Protein AF-A0A3N5MF87-F1 (afdb_monomer)

Radius of gyration: 18.52 Å; Cα contacts (8 Å, |Δi|>4): 148; chains: 1; bounding box: 43×23×50 Å

pLDDT: mean 93.23, std 4.46, range [57.78, 98.06]

Mean predicted aligned error: 4.24 Å

Solvent-accessible surface area (backbone atoms only — not comparable to full-atom values): 8114 Å² total; per-residue (Å²): 109,69,53,46,78,67,62,36,32,31,36,47,52,34,88,91,37,70,66,33,58,49,50,54,51,53,29,56,76,69,73,43,60,76,85,55,54,39,60,85,52,74,60,27,88,45,46,53,49,39,34,50,36,35,71,70,65,70,20,74,43,61,80,63,54,54,48,36,24,54,79,61,76,42,89,74,80,92,85,78,87,85,88,87,79,88,88,69,64,74,91,51,51,80,38,68,71,47,45,51,49,51,52,53,45,56,36,74,66,42,38,52,55,37,54,69,36,67,82,49,75,39,90,66,62,64,69,85,79,83,88,75,131

Secondary structure (DSSP, 8-state):
-HHHHTT-BEEPBPTT-HHHHHHHHHHHHTT--GGGSB--SPPBSSHHHHHHHHHTTS-SEE---HHHHHTTT-------PPP------GGGTTSHHHHHHHHHHTSTHHHHHHHTSTT---TTTT-------

Nearest PDB structures (foldseek):
  6g4r-assembly1_B  TM=7.875E-01  e=5.555E-01  Corynebacterium glutamicum
  3gzg-assembly3_C  TM=7.253E-01  e=1.910E+00  Xanthomonas citri
  5lv1-assembly3_B  TM=7.109E-01  e=2.175E+00  Prochlorococcus marinus str. MIT 9301
  6x6b-assembly1_A  TM=5.031E-01  e=1.789E+00  Chrysiogenes arsenatis
  6esk-assembly1_A  TM=5.418E-01  e=3.657E+00  Pseudorhizobiu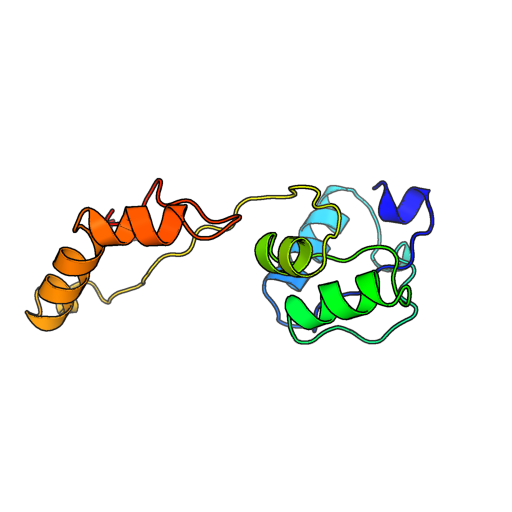m banfieldiae

Sequence (133 aa):
AAVVARRARFVSRNSGSGTRVRVDALLAQAGIPASGLTTPVADALTHDEVADLVAAGLADAGVGLEIAARRRDLDFIPLYQERYDLVIPRERLEEQRLQALVACIRTPEFPAAVEGLEGYSAAATGHVEQLTA

Foldseek 3Di:
DVCLVVLFAEAAADPPDPQNVVVCVVCVVVVHDPVSHHHQDHHDHALLRRLVCCLVVVGVDYDHAPLSVVVSVHDDDDDDDDDDDDDDDPVCCPPPVNVVVLVVQPDPVNQVVQVVRPRGHCPCTSPDDDDDD

Structure (mmCIF, N/CA/C/O backbone):
data_AF-A0A3N5MF87-F1
#
_entry.id   AF-A0A3N5MF87-F1
#
loop_
_atom_site.group_PDB
_atom_site.id
_atom_site.type_symbol
_atom_site.label_atom_id
_atom_site.label_alt_id
_atom_site.label_comp_id
_atom_site.label_asym_id
_atom_site.label_entity_id
_atom_site.label_seq_id
_atom_site.pdbx_PDB_ins_code
_atom_site.Cartn_x
_atom_site.Cartn_y
_atom_site.Cartn_z
_atom_site.occupancy
_atom_site.B_iso_or_equiv
_atom_site.auth_seq_id
_atom_site.auth_comp_id
_atom_site.auth_asym_id
_atom_site.auth_atom_id
_atom_site.pdbx_PDB_model_num
ATOM 1 N N . ALA A 1 1 ? 11.265 -9.923 -10.498 1.00 81.50 1 ALA A N 1
ATOM 2 C CA . ALA A 1 1 ? 11.895 -10.631 -11.638 1.00 81.50 1 ALA A CA 1
ATOM 3 C C . ALA A 1 1 ? 11.434 -10.102 -13.002 1.00 81.50 1 ALA A C 1
ATOM 5 O O . ALA A 1 1 ? 12.267 -9.595 -13.741 1.00 81.50 1 ALA A O 1
ATOM 6 N N . ALA A 1 2 ? 10.136 -10.162 -13.336 1.00 88.81 2 ALA A N 1
ATOM 7 C CA . ALA A 1 2 ? 9.623 -9.768 -14.659 1.00 88.81 2 ALA A CA 1
ATOM 8 C C . ALA A 1 2 ? 9.963 -8.323 -15.082 1.00 88.81 2 ALA A C 1
ATOM 10 O O . ALA A 1 2 ? 10.366 -8.113 -16.223 1.00 88.81 2 ALA A O 1
ATOM 11 N N . VAL A 1 3 ? 9.857 -7.355 -14.161 1.00 91.19 3 VAL A N 1
ATOM 12 C CA . VAL A 1 3 ? 10.227 -5.942 -14.392 1.00 91.19 3 VAL A CA 1
ATOM 13 C C . VAL A 1 3 ? 11.673 -5.821 -14.889 1.00 91.19 3 VAL A C 1
ATOM 15 O O . VAL A 1 3 ? 11.924 -5.194 -15.911 1.00 91.19 3 VAL A O 1
ATOM 18 N N . VAL A 1 4 ? 12.611 -6.502 -14.224 1.00 91.19 4 VAL A N 1
ATOM 19 C CA . VAL A 1 4 ? 14.039 -6.502 -14.588 1.00 91.19 4 VAL A CA 1
ATOM 20 C C . VAL A 1 4 ? 14.285 -7.234 -15.903 1.00 91.19 4 VAL A C 1
ATOM 22 O O . VAL A 1 4 ? 14.961 -6.706 -16.781 1.00 91.19 4 VAL A O 1
ATOM 25 N N . ALA A 1 5 ? 13.704 -8.425 -16.074 1.00 91.88 5 ALA A N 1
ATOM 26 C CA . ALA A 1 5 ? 13.880 -9.226 -17.287 1.00 91.88 5 ALA A CA 1
ATOM 27 C C . ALA A 1 5 ? 13.409 -8.489 -18.552 1.00 91.88 5 ALA A C 1
ATOM 29 O O . ALA A 1 5 ? 14.012 -8.632 -19.612 1.00 91.88 5 ALA A O 1
ATOM 30 N N . ARG A 1 6 ? 12.355 -7.673 -18.432 1.00 93.62 6 ARG A N 1
ATOM 31 C CA . ARG A 1 6 ? 11.818 -6.848 -19.522 1.00 93.62 6 ARG A CA 1
ATOM 32 C C . ARG A 1 6 ? 12.449 -5.459 -19.618 1.00 93.62 6 ARG A C 1
ATOM 34 O O . ARG A 1 6 ? 12.089 -4.721 -20.526 1.00 93.62 6 ARG A O 1
ATOM 41 N N . ARG A 1 7 ? 13.360 -5.096 -18.704 1.00 92.50 7 ARG A N 1
ATOM 42 C CA . ARG A 1 7 ? 13.895 -3.728 -18.557 1.00 92.50 7 ARG A CA 1
ATOM 43 C C . ARG A 1 7 ? 12.788 -2.667 -18.504 1.00 92.50 7 ARG A C 1
ATOM 45 O O . ARG A 1 7 ? 12.919 -1.592 -19.081 1.00 92.50 7 ARG A O 1
ATOM 52 N N . ALA A 1 8 ? 11.687 -2.999 -17.834 1.00 94.69 8 ALA A N 1
ATOM 53 C CA . ALA A 1 8 ? 10.564 -2.094 -17.663 1.00 94.69 8 ALA A CA 1
ATOM 54 C C . ALA A 1 8 ? 10.984 -0.895 -16.802 1.00 94.69 8 ALA A C 1
ATOM 56 O O . ALA A 1 8 ? 11.694 -1.050 -15.802 1.00 94.69 8 ALA A O 1
ATOM 57 N N . ARG A 1 9 ? 10.524 0.294 -17.189 1.00 96.88 9 ARG A N 1
ATOM 58 C CA . ARG A 1 9 ? 10.705 1.544 -16.456 1.00 96.88 9 ARG A CA 1
ATOM 59 C C . ARG A 1 9 ? 9.928 1.469 -15.151 1.00 96.88 9 ARG A C 1
ATOM 61 O O . ARG A 1 9 ? 8.703 1.474 -15.145 1.00 96.88 9 ARG A O 1
ATOM 68 N N . PHE A 1 10 ? 10.641 1.378 -14.047 1.00 96.50 10 PHE A N 1
ATOM 69 C CA . PHE A 1 10 ? 10.076 1.235 -12.723 1.00 96.50 10 PHE A CA 1
ATOM 70 C C . PHE A 1 10 ? 10.069 2.580 -11.996 1.00 96.50 10 PHE A C 1
ATOM 72 O O . PHE A 1 10 ? 11.105 3.240 -11.912 1.00 96.50 10 PHE A O 1
ATOM 79 N N . VAL A 1 11 ? 8.924 2.976 -11.447 1.00 96.88 11 VAL A N 1
ATOM 80 C CA . VAL A 1 11 ? 8.850 4.083 -10.490 1.00 96.88 11 VAL A CA 1
ATOM 81 C C . VAL A 1 11 ? 8.959 3.537 -9.069 1.00 96.88 11 VAL A C 1
ATOM 83 O O . VAL A 1 11 ? 8.187 2.676 -8.639 1.00 96.88 11 VAL A O 1
ATOM 86 N N . SER A 1 12 ? 9.940 4.051 -8.335 1.00 94.00 12 SER A N 1
ATOM 87 C CA . SER A 1 12 ? 10.168 3.715 -6.934 1.00 94.00 12 SER A CA 1
ATOM 88 C C . SER A 1 12 ? 9.328 4.585 -6.005 1.00 94.00 12 SER A C 1
ATOM 90 O O . SER A 1 12 ? 8.888 5.677 -6.351 1.00 94.00 12 SER A O 1
ATOM 92 N N . ARG A 1 13 ? 9.129 4.088 -4.786 1.00 94.62 13 ARG A N 1
ATOM 93 C CA . ARG A 1 13 ? 8.581 4.848 -3.662 1.00 94.62 13 ARG A CA 1
ATOM 94 C C . ARG A 1 13 ? 9.709 5.532 -2.900 1.00 94.62 13 ARG A C 1
ATOM 96 O O . ARG A 1 13 ? 10.803 4.968 -2.790 1.00 94.62 13 ARG A O 1
ATOM 103 N N . ASN A 1 14 ? 9.415 6.693 -2.323 1.00 92.38 14 ASN A N 1
ATOM 104 C CA . ASN A 1 14 ? 10.371 7.464 -1.536 1.00 92.38 14 ASN A CA 1
ATOM 105 C C . ASN A 1 14 ? 11.019 6.641 -0.410 1.00 92.38 14 ASN A C 1
ATOM 107 O O . ASN A 1 14 ? 10.385 5.779 0.217 1.00 92.38 14 ASN A O 1
ATOM 111 N N . SER A 1 15 ? 12.291 6.942 -0.140 1.00 89.56 15 SER A N 1
ATOM 112 C CA . SER A 1 15 ? 13.046 6.336 0.959 1.00 89.56 15 SER A CA 1
ATOM 113 C C . SER A 1 15 ? 12.319 6.500 2.299 1.00 89.56 15 SER A C 1
ATOM 115 O O . SER A 1 15 ? 11.695 7.530 2.561 1.00 89.56 15 SER A O 1
ATOM 117 N N . GLY A 1 16 ? 12.374 5.460 3.133 1.00 88.00 16 GLY A N 1
ATOM 118 C CA . GLY A 1 16 ? 11.682 5.396 4.423 1.00 88.00 16 GLY A CA 1
ATOM 119 C C . GLY A 1 16 ? 10.209 4.977 4.355 1.00 88.00 16 GLY A C 1
ATOM 120 O O . GLY A 1 16 ? 9.617 4.710 5.397 1.00 88.00 16 GLY A O 1
ATOM 121 N N . SER A 1 17 ? 9.606 4.866 3.164 1.00 91.56 17 SER A N 1
ATOM 122 C CA . SER A 1 17 ? 8.259 4.297 3.041 1.00 91.56 17 SER A CA 1
ATOM 123 C C . SER A 1 17 ? 8.259 2.781 3.279 1.00 91.56 17 SER A C 1
ATOM 125 O O . SER A 1 17 ? 9.179 2.076 2.854 1.00 91.56 17 SER A O 1
ATOM 127 N N . GLY A 1 18 ? 7.194 2.261 3.901 1.00 90.19 18 GLY A N 1
ATOM 128 C CA . GLY A 1 18 ? 7.019 0.815 4.106 1.00 90.19 18 GLY A CA 1
ATOM 129 C C . GLY A 1 18 ? 7.078 0.030 2.792 1.00 90.19 18 GLY A C 1
ATOM 130 O O . GLY A 1 18 ? 7.746 -0.999 2.704 1.00 90.19 18 GLY A O 1
ATOM 131 N N . THR A 1 19 ? 6.495 0.584 1.724 1.00 91.94 19 THR A N 1
ATOM 132 C CA . THR A 1 19 ? 6.562 0.009 0.377 1.00 91.94 19 THR A CA 1
ATOM 133 C C . THR A 1 19 ? 7.997 -0.116 -0.127 1.00 91.94 19 THR A C 1
ATOM 135 O O . THR A 1 19 ? 8.350 -1.150 -0.687 1.00 91.94 19 THR A O 1
ATOM 138 N N . ARG A 1 20 ? 8.850 0.899 0.084 1.00 92.19 20 ARG A N 1
ATOM 139 C CA . ARG A 1 20 ? 10.254 0.840 -0.340 1.00 92.19 20 ARG A CA 1
ATOM 140 C C . ARG A 1 20 ? 11.014 -0.251 0.411 1.00 92.19 20 ARG A C 1
ATOM 142 O O . ARG A 1 20 ? 11.662 -1.074 -0.228 1.00 92.19 20 ARG A O 1
ATOM 149 N N . VAL A 1 21 ? 10.846 -0.322 1.733 1.00 92.69 21 VAL A N 1
ATOM 150 C CA . VAL A 1 21 ? 11.429 -1.391 2.565 1.00 92.69 21 VAL A CA 1
ATOM 151 C C . VAL A 1 21 ? 11.007 -2.771 2.052 1.00 92.69 21 VAL A C 1
ATOM 153 O O . VAL A 1 21 ? 11.828 -3.683 1.939 1.00 92.69 21 VAL A O 1
ATOM 156 N N . ARG A 1 22 ? 9.731 -2.929 1.689 1.00 91.75 22 ARG A N 1
ATOM 157 C CA . ARG A 1 22 ? 9.197 -4.190 1.172 1.00 91.75 22 ARG A CA 1
ATOM 158 C C . ARG A 1 22 ? 9.740 -4.546 -0.210 1.00 91.75 22 ARG A C 1
ATOM 160 O O . ARG A 1 22 ? 10.088 -5.704 -0.432 1.00 91.75 22 ARG A O 1
A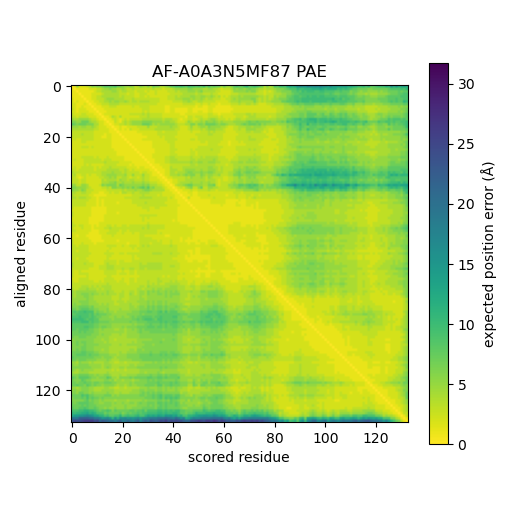TOM 167 N N . VAL A 1 23 ? 9.826 -3.583 -1.126 1.00 92.00 23 VAL A N 1
ATOM 168 C CA . VAL A 1 23 ? 10.404 -3.786 -2.465 1.00 92.00 23 VAL A CA 1
ATOM 169 C C . VAL A 1 23 ? 11.865 -4.206 -2.356 1.00 92.00 23 VAL A C 1
ATOM 171 O O . VAL A 1 23 ? 12.251 -5.195 -2.975 1.00 92.00 23 VAL A O 1
ATOM 174 N N . ASP A 1 24 ? 12.652 -3.524 -1.527 1.00 92.31 24 ASP A N 1
ATOM 175 C CA . ASP A 1 24 ? 14.063 -3.853 -1.322 1.00 92.31 24 ASP A CA 1
ATOM 176 C C . ASP A 1 24 ? 14.223 -5.278 -0.755 1.00 92.31 24 ASP A C 1
ATOM 178 O O . ASP A 1 24 ? 15.059 -6.049 -1.232 1.00 92.31 24 ASP A O 1
ATOM 182 N N . ALA A 1 25 ? 13.361 -5.683 0.187 1.00 92.44 25 ALA A N 1
ATOM 183 C CA . ALA A 1 25 ? 13.338 -7.051 0.706 1.00 92.44 25 ALA A CA 1
ATOM 184 C C . ALA A 1 25 ? 12.978 -8.093 -0.372 1.00 92.44 25 ALA A C 1
ATOM 186 O O . ALA A 1 25 ? 13.614 -9.144 -0.440 1.00 92.44 25 ALA A O 1
ATOM 187 N N . LEU A 1 26 ? 11.995 -7.812 -1.235 1.00 91.62 26 LEU A N 1
ATOM 188 C CA . LEU A 1 26 ? 11.612 -8.700 -2.342 1.00 91.62 26 LEU A CA 1
ATOM 189 C C . LEU A 1 26 ? 12.731 -8.837 -3.384 1.00 91.62 26 LEU A C 1
ATOM 191 O O . LEU A 1 26 ? 12.965 -9.929 -3.903 1.00 91.62 26 LEU A O 1
ATOM 195 N N . LEU A 1 27 ? 13.440 -7.746 -3.685 1.00 92.56 27 LEU A N 1
ATOM 196 C CA . LEU A 1 27 ? 14.605 -7.764 -4.571 1.00 92.56 27 LEU A CA 1
ATOM 197 C C . LEU A 1 27 ? 15.731 -8.615 -3.977 1.00 92.56 27 LEU A C 1
ATOM 199 O O . LEU A 1 27 ? 16.257 -9.489 -4.667 1.00 92.56 27 LEU A O 1
ATOM 203 N N . ALA A 1 28 ? 16.036 -8.420 -2.691 1.00 94.00 28 ALA A N 1
ATOM 204 C CA . ALA A 1 28 ? 17.048 -9.194 -1.980 1.00 94.00 28 ALA A CA 1
ATOM 205 C C . ALA A 1 28 ? 16.712 -10.695 -1.949 1.00 94.00 28 ALA A C 1
ATOM 207 O O . ALA A 1 28 ? 17.566 -11.517 -2.273 1.00 94.00 28 ALA A O 1
ATOM 208 N N . GLN A 1 29 ? 15.460 -11.058 -1.643 1.00 93.00 29 GLN A N 1
ATOM 209 C CA . GLN A 1 29 ? 14.987 -12.451 -1.672 1.00 93.00 29 GLN A CA 1
ATOM 210 C C . GLN A 1 29 ? 15.114 -13.084 -3.062 1.00 93.00 29 GLN A C 1
ATOM 212 O O . GLN A 1 29 ? 15.418 -14.267 -3.179 1.00 93.00 29 GLN A O 1
ATOM 217 N N . ALA A 1 30 ? 14.909 -12.297 -4.120 1.00 91.50 30 ALA A N 1
ATOM 218 C CA . ALA A 1 30 ? 15.056 -12.751 -5.497 1.00 91.50 30 ALA A CA 1
ATOM 219 C C . ALA A 1 30 ? 16.514 -12.744 -6.002 1.00 91.50 30 ALA A C 1
ATOM 221 O O . ALA A 1 30 ? 16.745 -13.095 -7.159 1.00 91.50 30 ALA A O 1
ATOM 222 N N . GLY A 1 31 ? 17.487 -12.313 -5.189 1.00 94.56 31 GLY A N 1
ATOM 223 C CA . GLY A 1 31 ? 18.882 -12.147 -5.612 1.00 94.56 31 GLY A CA 1
ATOM 224 C C . GLY A 1 31 ? 19.074 -11.067 -6.684 1.00 94.56 31 GLY A C 1
ATOM 225 O O . GLY A 1 31 ? 20.030 -11.118 -7.455 1.00 94.56 31 GLY A O 1
ATOM 226 N N . ILE A 1 32 ? 18.150 -10.108 -6.774 1.00 93.62 32 ILE A N 1
ATOM 227 C CA . ILE A 1 32 ? 18.161 -9.040 -7.772 1.00 93.62 32 ILE A CA 1
ATOM 228 C C . ILE A 1 32 ? 18.765 -7.785 -7.130 1.00 93.62 32 ILE A C 1
ATOM 230 O O . ILE A 1 32 ? 18.189 -7.262 -6.176 1.00 93.62 32 ILE A O 1
ATOM 234 N N . PRO A 1 33 ? 19.888 -7.247 -7.639 1.00 91.94 33 PRO A N 1
ATOM 235 C CA 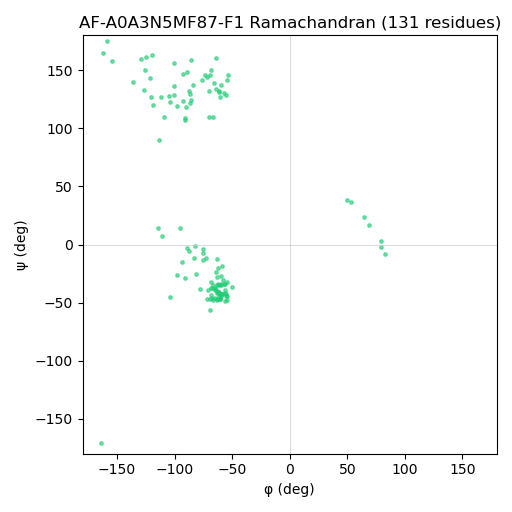. PRO A 1 33 ? 20.405 -5.977 -7.148 1.00 91.94 33 PRO A CA 1
ATOM 236 C C . PRO A 1 33 ? 19.471 -4.831 -7.559 1.00 91.94 33 PRO A C 1
ATOM 238 O O . PRO A 1 33 ? 18.914 -4.843 -8.657 1.00 91.94 33 PRO A O 1
ATOM 241 N N . ALA A 1 34 ? 19.342 -3.800 -6.719 1.00 86.62 34 ALA A N 1
ATOM 242 C CA . ALA A 1 34 ? 18.512 -2.629 -7.025 1.00 86.62 34 ALA A CA 1
ATOM 243 C C . ALA A 1 34 ? 18.939 -1.917 -8.323 1.00 86.62 34 ALA A C 1
ATOM 245 O O . ALA A 1 34 ? 18.093 -1.409 -9.053 1.00 86.62 34 ALA A O 1
ATOM 246 N N . SER A 1 35 ? 20.231 -1.966 -8.669 1.00 87.50 35 SER A N 1
ATOM 247 C CA . SER A 1 35 ? 20.766 -1.478 -9.950 1.00 87.50 35 SER A CA 1
ATOM 248 C C . SER A 1 35 ? 20.239 -2.231 -11.179 1.00 87.50 35 SER A C 1
ATOM 250 O O . SER A 1 35 ? 20.428 -1.776 -12.303 1.00 87.50 35 SER A O 1
ATOM 252 N N . GLY A 1 36 ? 19.578 -3.375 -10.987 1.00 86.25 36 GLY A N 1
ATOM 253 C CA . GLY A 1 36 ? 18.865 -4.092 -12.040 1.00 86.25 36 GLY A CA 1
ATOM 254 C C . GLY A 1 36 ? 17.534 -3.443 -12.434 1.00 86.25 36 GLY A C 1
ATOM 255 O O . GLY A 1 36 ? 16.977 -3.806 -13.469 1.00 86.25 36 GLY A O 1
ATOM 256 N N . LEU A 1 37 ? 17.012 -2.498 -11.643 1.00 90.62 37 LEU A N 1
ATOM 257 C CA . LEU A 1 37 ? 15.822 -1.725 -11.994 1.00 90.62 37 LEU A CA 1
ATOM 258 C C . LEU A 1 37 ? 16.190 -0.532 -12.880 1.00 90.62 37 LEU A C 1
ATOM 260 O O . LEU A 1 37 ? 17.149 0.189 -12.624 1.00 90.62 37 LEU A O 1
ATOM 264 N N . THR A 1 38 ? 15.388 -0.296 -13.916 1.00 91.94 38 THR A N 1
ATOM 265 C CA . THR A 1 38 ? 15.472 0.917 -14.736 1.00 91.94 38 THR A CA 1
ATOM 266 C C . THR A 1 38 ? 14.535 1.965 -14.152 1.00 91.94 38 THR A C 1
ATOM 268 O O . THR A 1 38 ? 13.330 1.824 -14.293 1.00 91.94 3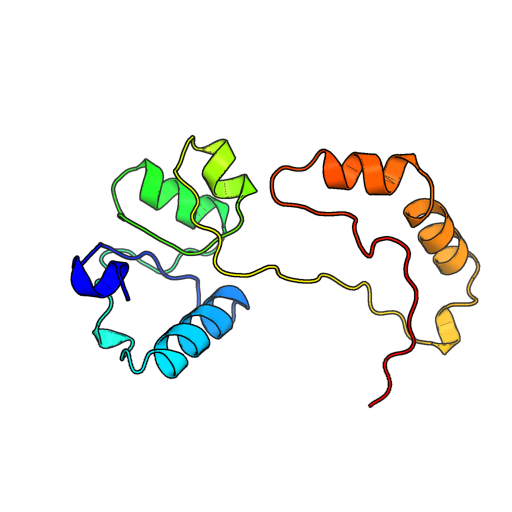8 THR A O 1
ATOM 271 N N . THR A 1 39 ? 15.056 3.006 -13.507 1.00 90.62 39 THR A N 1
ATOM 272 C CA . THR A 1 39 ? 14.249 4.040 -12.832 1.00 90.62 39 THR A CA 1
ATOM 273 C C . THR A 1 39 ? 14.402 5.396 -13.536 1.00 90.62 39 THR A C 1
ATOM 275 O O . THR A 1 39 ? 15.329 6.141 -13.215 1.00 90.62 39 THR A O 1
ATOM 278 N N . PRO A 1 40 ? 13.564 5.724 -14.540 1.00 85.75 40 PRO A N 1
ATOM 279 C CA . PRO A 1 40 ? 13.746 6.932 -15.355 1.00 85.75 40 PRO A CA 1
ATOM 280 C C . PRO A 1 40 ? 13.165 8.204 -14.727 1.00 85.75 40 PRO A C 1
ATOM 282 O O . PRO A 1 40 ? 13.407 9.298 -15.230 1.00 85.75 40 PRO A O 1
ATOM 285 N N . VAL A 1 41 ? 12.369 8.060 -13.668 1.00 92.00 41 VAL A N 1
ATOM 286 C CA . VAL A 1 41 ? 11.677 9.146 -12.969 1.00 92.00 41 VAL A CA 1
ATOM 287 C C . VAL A 1 41 ? 12.123 9.202 -11.511 1.00 92.00 41 VAL A C 1
ATOM 289 O O . VAL A 1 41 ? 12.698 8.242 -10.993 1.00 92.00 41 VAL A O 1
ATOM 292 N N . ALA A 1 42 ? 11.859 10.335 -10.860 1.00 92.44 42 ALA A N 1
ATOM 293 C CA . ALA A 1 42 ? 12.071 10.483 -9.426 1.00 92.44 42 ALA A CA 1
ATOM 294 C C . ALA A 1 42 ? 11.160 9.542 -8.618 1.00 92.44 42 ALA A C 1
ATOM 296 O O . ALA A 1 42 ? 10.133 9.068 -9.109 1.00 92.44 42 ALA A O 1
ATOM 297 N N . ASP A 1 43 ? 11.546 9.295 -7.366 1.00 95.25 43 ASP A N 1
ATOM 298 C CA . ASP A 1 43 ? 10.741 8.516 -6.429 1.00 95.25 43 ASP A CA 1
ATOM 299 C C . ASP A 1 43 ? 9.389 9.203 -6.171 1.00 95.25 43 ASP A C 1
ATOM 301 O O . ASP A 1 43 ? 9.339 10.380 -5.815 1.00 95.25 43 ASP A O 1
ATOM 305 N N . ALA A 1 44 ? 8.305 8.437 -6.274 1.00 96.62 44 ALA A N 1
ATOM 306 C CA . ALA A 1 44 ? 6.955 8.889 -5.966 1.00 96.62 44 ALA A CA 1
ATOM 307 C C . ALA A 1 44 ? 6.710 8.967 -4.447 1.00 96.62 44 ALA A C 1
ATOM 309 O O . ALA A 1 44 ? 7.112 8.082 -3.677 1.00 96.62 44 ALA A O 1
ATOM 310 N N . LEU A 1 45 ? 5.979 9.998 -4.019 1.00 95.62 45 LEU A N 1
ATOM 311 C CA . LEU A 1 45 ? 5.630 10.305 -2.631 1.00 95.62 45 LEU A CA 1
ATOM 312 C C . LEU A 1 45 ? 4.305 9.681 -2.197 1.00 95.62 45 LEU A C 1
ATOM 314 O O . LEU A 1 45 ? 4.180 9.259 -1.046 1.00 95.62 45 LEU A O 1
ATOM 318 N N . THR A 1 46 ? 3.339 9.462 -3.103 1.00 95.94 46 THR A N 1
ATOM 319 C CA . THR A 1 46 ? 2.061 8.754 -2.801 1.00 95.94 46 THR A CA 1
ATOM 320 C C . THR A 1 46 ? 1.776 7.546 -3.715 1.00 95.94 46 THR A C 1
ATOM 322 O O . THR A 1 46 ? 2.420 7.361 -4.748 1.00 95.94 46 THR A O 1
ATOM 325 N N . HIS A 1 47 ? 0.885 6.645 -3.284 1.00 95.50 47 HIS A N 1
ATOM 326 C CA . HIS A 1 47 ? 0.452 5.518 -4.124 1.00 95.50 47 HIS A CA 1
ATOM 327 C C . HIS A 1 47 ? -0.265 6.015 -5.383 1.00 95.50 47 HIS A C 1
ATOM 329 O O . HIS A 1 47 ? -0.109 5.432 -6.452 1.00 95.50 47 HIS A O 1
ATOM 335 N N . ASP A 1 48 ? -1.002 7.119 -5.250 1.00 96.38 48 ASP A N 1
ATOM 336 C CA . ASP A 1 48 ? -1.630 7.816 -6.366 1.00 96.38 48 ASP A CA 1
ATOM 337 C C . ASP A 1 48 ? -0.592 8.322 -7.369 1.00 96.38 48 ASP A C 1
ATOM 339 O O . ASP A 1 48 ? -0.752 8.079 -8.556 1.00 96.38 48 ASP A O 1
ATOM 343 N N . GLU A 1 49 ? 0.513 8.913 -6.906 1.00 97.38 49 GLU A N 1
ATOM 344 C CA . GLU A 1 49 ? 1.570 9.414 -7.791 1.00 97.38 49 GLU A CA 1
ATOM 345 C C . GLU A 1 49 ? 2.265 8.289 -8.574 1.00 97.38 49 GLU A C 1
ATOM 347 O O . GLU A 1 49 ? 2.558 8.449 -9.757 1.00 97.38 49 GLU A O 1
ATOM 352 N N . VAL A 1 50 ? 2.470 7.117 -7.957 1.00 97.62 50 VAL A N 1
ATOM 353 C CA . VAL A 1 50 ? 2.939 5.921 -8.683 1.00 97.62 50 VAL A CA 1
ATOM 354 C C . VAL A 1 50 ? 1.989 5.590 -9.833 1.00 97.62 50 VAL A C 1
ATOM 356 O O . VAL A 1 50 ? 2.432 5.376 -10.961 1.00 97.62 50 VAL A O 1
ATOM 359 N N . ALA A 1 51 ? 0.689 5.554 -9.551 1.00 97.88 51 ALA A N 1
ATOM 360 C CA . ALA A 1 51 ? -0.313 5.209 -10.543 1.00 97.88 51 ALA A CA 1
ATOM 361 C C . ALA A 1 51 ? -0.441 6.300 -11.626 1.00 97.88 51 ALA A C 1
ATOM 363 O O . ALA A 1 51 ? -0.560 5.967 -12.801 1.00 97.88 51 ALA A O 1
ATOM 364 N N . ASP A 1 52 ? -0.339 7.585 -11.271 1.00 97.94 52 ASP A N 1
ATOM 365 C CA . ASP A 1 52 ? -0.326 8.705 -12.223 1.00 97.94 52 ASP A CA 1
ATOM 366 C C . ASP A 1 52 ? 0.844 8.601 -13.206 1.00 97.94 52 ASP A C 1
ATOM 368 O O . ASP A 1 52 ? 0.662 8.760 -14.412 1.00 97.94 52 ASP A O 1
ATOM 372 N N . LEU A 1 53 ? 2.045 8.282 -12.715 1.00 98.06 53 LEU A N 1
ATOM 373 C CA . LEU A 1 53 ? 3.243 8.153 -13.549 1.00 98.06 53 LEU A CA 1
ATOM 374 C C . LEU A 1 53 ? 3.156 6.972 -14.525 1.00 98.06 53 LEU A C 1
ATOM 376 O O . LEU A 1 53 ? 3.644 7.077 -15.654 1.00 98.06 53 LEU A O 1
ATOM 380 N N . VAL A 1 54 ? 2.526 5.866 -14.117 1.00 98.00 54 VAL A N 1
ATOM 381 C CA . VAL A 1 54 ? 2.274 4.717 -15.001 1.00 98.00 54 VAL A CA 1
ATOM 382 C C . VAL A 1 54 ? 1.188 5.047 -16.026 1.00 98.00 54 VAL A C 1
ATOM 384 O O . VAL A 1 54 ? 1.397 4.840 -17.219 1.00 98.00 54 VAL A O 1
ATOM 387 N N . ALA A 1 55 ? 0.069 5.637 -15.598 1.00 97.88 55 ALA A N 1
ATOM 388 C CA . ALA A 1 55 ? -1.020 6.041 -16.489 1.00 97.88 55 ALA A CA 1
ATOM 389 C C . ALA A 1 55 ? -0.577 7.086 -17.529 1.00 97.88 55 ALA A C 1
ATOM 391 O O . ALA A 1 55 ? -1.006 7.046 -18.680 1.00 97.88 55 ALA A O 1
ATOM 392 N N . ALA A 1 56 ? 0.336 7.986 -17.154 1.00 97.12 56 ALA A N 1
ATOM 393 C CA . ALA A 1 56 ? 0.941 8.961 -18.058 1.00 97.12 56 ALA A CA 1
ATOM 394 C C . ALA A 1 56 ? 2.008 8.359 -18.998 1.00 97.12 56 ALA A C 1
ATOM 396 O O . ALA A 1 56 ? 2.575 9.077 -19.823 1.00 97.12 56 ALA A O 1
ATOM 397 N N . GLY A 1 57 ? 2.335 7.069 -18.865 1.00 96.50 57 GLY A N 1
ATOM 398 C CA . GLY A 1 57 ? 3.368 6.399 -19.657 1.00 96.50 57 GLY A CA 1
ATOM 399 C C . GLY A 1 57 ? 4.795 6.863 -19.344 1.00 96.50 57 GLY A C 1
ATOM 400 O O . GLY A 1 57 ? 5.710 6.619 -20.137 1.00 96.50 57 GLY A O 1
ATOM 401 N N . LEU A 1 58 ? 5.013 7.530 -18.208 1.00 97.06 58 LEU A N 1
ATOM 402 C CA . LEU A 1 58 ? 6.336 7.963 -17.741 1.00 97.06 58 LEU A CA 1
ATOM 403 C C . LEU A 1 58 ? 7.095 6.823 -17.043 1.00 97.06 58 LEU A C 1
ATOM 405 O O . LEU A 1 58 ? 8.326 6.785 -17.078 1.00 97.06 58 LEU A O 1
ATOM 409 N N . ALA A 1 59 ? 6.360 5.856 -16.496 1.00 97.50 59 ALA A N 1
ATOM 410 C CA . ALA A 1 59 ? 6.850 4.563 -16.038 1.00 97.50 59 ALA A CA 1
ATOM 411 C C . ALA A 1 59 ? 5.990 3.430 -16.627 1.00 97.50 59 ALA A C 1
ATOM 413 O O . ALA A 1 59 ? 4.863 3.656 -17.053 1.00 97.50 59 ALA A O 1
ATOM 414 N N . ASP A 1 60 ? 6.525 2.213 -16.652 1.00 97.38 60 ASP A N 1
ATOM 415 C CA . ASP A 1 60 ? 5.820 1.004 -17.096 1.00 97.38 60 ASP A CA 1
ATOM 416 C C . ASP A 1 60 ? 5.254 0.209 -15.908 1.00 97.38 60 ASP A C 1
ATOM 418 O O . ASP A 1 60 ? 4.302 -0.550 -16.059 1.00 97.38 60 ASP A O 1
ATOM 422 N N . ALA A 1 61 ? 5.864 0.335 -14.724 1.00 96.81 61 ALA A N 1
ATOM 423 C CA . ALA A 1 61 ? 5.442 -0.367 -13.518 1.00 96.81 61 ALA A CA 1
ATOM 424 C C . ALA A 1 61 ? 5.856 0.383 -12.246 1.00 96.81 61 ALA A C 1
ATOM 426 O O . ALA A 1 61 ? 6.834 1.127 -12.229 1.00 96.81 61 ALA A O 1
ATOM 427 N N . GLY A 1 62 ? 5.157 0.111 -11.150 1.00 95.88 62 GLY A N 1
ATOM 428 C CA . GLY A 1 62 ? 5.498 0.566 -9.806 1.00 95.88 62 GLY A CA 1
ATOM 429 C C . GLY A 1 62 ? 4.821 -0.320 -8.764 1.00 95.88 62 GLY A C 1
ATOM 430 O O . GLY A 1 62 ? 4.053 -1.215 -9.115 1.00 95.88 62 GLY A O 1
ATOM 431 N N . VAL A 1 63 ? 5.107 -0.092 -7.483 1.00 95.38 63 VAL A N 1
ATOM 432 C CA . VAL A 1 63 ? 4.406 -0.778 -6.386 1.00 95.38 63 VAL A CA 1
ATOM 433 C C . VAL A 1 63 ? 3.551 0.224 -5.626 1.00 95.38 63 VAL A C 1
ATOM 435 O O . VAL A 1 63 ? 4.045 1.255 -5.166 1.00 95.38 63 VAL A O 1
ATOM 438 N N . GLY A 1 64 ? 2.271 -0.105 -5.475 1.00 94.06 64 GLY A N 1
ATOM 439 C CA . GLY A 1 64 ? 1.318 0.666 -4.693 1.00 94.06 64 GLY A CA 1
ATOM 440 C C . GLY A 1 64 ? 0.052 -0.121 -4.372 1.00 94.06 64 GLY A C 1
ATOM 441 O O . GLY A 1 64 ? -0.000 -1.331 -4.587 1.00 94.06 64 GLY A O 1
ATOM 442 N N . LEU A 1 65 ? -0.947 0.570 -3.825 1.00 94.19 65 LEU A N 1
ATOM 443 C CA . LEU A 1 65 ? -2.226 -0.031 -3.451 1.00 94.19 65 LEU A CA 1
ATOM 444 C C . LEU A 1 65 ? -3.077 -0.344 -4.685 1.00 94.19 65 LEU A C 1
ATOM 446 O O . LEU A 1 65 ? -3.092 0.436 -5.639 1.00 94.19 65 LEU A O 1
ATOM 450 N N . GLU A 1 66 ? -3.847 -1.432 -4.622 1.00 94.88 66 GLU A N 1
ATOM 451 C CA . GLU A 1 66 ? -4.761 -1.831 -5.700 1.00 94.88 66 GLU A CA 1
ATOM 452 C C . GLU A 1 66 ? -5.746 -0.712 -6.054 1.00 94.88 66 GLU A C 1
ATOM 454 O O . GLU A 1 66 ? -5.889 -0.373 -7.226 1.00 94.88 66 GLU A O 1
ATOM 459 N N . ILE A 1 67 ? -6.335 -0.050 -5.052 1.00 94.00 67 ILE A N 1
ATOM 460 C CA . ILE A 1 67 ? -7.274 1.060 -5.267 1.00 94.00 67 ILE A CA 1
ATOM 461 C C . ILE A 1 67 ? -6.684 2.203 -6.111 1.00 94.00 67 ILE A C 1
ATOM 463 O O . ILE A 1 67 ? -7.400 2.836 -6.885 1.00 94.00 67 ILE A O 1
ATOM 467 N N . ALA A 1 68 ? -5.378 2.474 -5.997 1.00 95.25 68 ALA A N 1
ATOM 468 C CA . ALA A 1 68 ? -4.728 3.528 -6.774 1.00 95.25 68 ALA A CA 1
ATOM 469 C C . ALA A 1 68 ? -4.615 3.141 -8.257 1.00 95.25 68 ALA A C 1
ATOM 471 O O . ALA A 1 68 ? -4.841 3.990 -9.120 1.00 95.25 68 ALA A O 1
ATOM 472 N N . ALA A 1 69 ? -4.321 1.866 -8.537 1.00 96.00 69 ALA A N 1
ATOM 473 C CA . ALA A 1 69 ? -4.289 1.313 -9.889 1.00 96.00 69 ALA A CA 1
ATOM 474 C C . ALA A 1 69 ? -5.692 1.288 -10.516 1.00 96.00 69 ALA A C 1
ATOM 476 O O . ALA A 1 69 ? -5.879 1.804 -11.617 1.00 96.00 69 ALA A O 1
ATOM 477 N N . ARG A 1 70 ? -6.696 0.787 -9.782 1.00 94.00 70 ARG A N 1
ATOM 478 C CA . ARG A 1 70 ? -8.090 0.699 -10.252 1.00 94.00 70 ARG A CA 1
ATOM 479 C C . ARG A 1 70 ? -8.677 2.056 -10.624 1.00 94.00 70 ARG A C 1
ATOM 481 O O . ARG A 1 70 ? -9.266 2.198 -11.689 1.00 94.00 70 ARG A O 1
ATOM 488 N N . ARG A 1 71 ? -8.431 3.088 -9.810 1.00 94.44 71 ARG A N 1
ATOM 489 C CA . ARG A 1 71 ? -8.867 4.471 -10.090 1.00 94.44 71 ARG A CA 1
ATOM 490 C C . ARG A 1 71 ? -8.319 5.053 -11.398 1.00 94.44 71 ARG A C 1
ATOM 492 O O . ARG A 1 71 ? -8.853 6.053 -11.868 1.00 94.44 71 ARG A O 1
ATOM 499 N N . ARG A 1 72 ? -7.256 4.468 -11.955 1.00 96.31 72 ARG A N 1
ATOM 500 C CA . ARG A 1 72 ? -6.614 4.878 -13.215 1.00 96.31 72 ARG A CA 1
ATOM 501 C C . ARG A 1 72 ? -6.740 3.829 -14.315 1.00 96.31 72 ARG A C 1
ATOM 503 O O . ARG A 1 72 ? -6.034 3.931 -15.310 1.00 96.31 72 ARG A O 1
ATOM 510 N N . ASP A 1 73 ? -7.625 2.849 -14.125 1.00 95.69 73 ASP A N 1
ATOM 511 C CA . ASP A 1 73 ? -7.862 1.755 -15.071 1.00 95.69 73 ASP A CA 1
ATOM 512 C C . ASP A 1 73 ? -6.570 1.007 -15.453 1.00 95.69 73 ASP A C 1
ATOM 514 O O . ASP A 1 73 ? -6.347 0.615 -16.595 1.00 95.69 73 ASP A O 1
ATOM 518 N N . LEU A 1 74 ? -5.668 0.858 -14.477 1.00 97.31 74 LEU A N 1
ATOM 519 C CA . LEU A 1 74 ? -4.408 0.146 -14.650 1.00 97.31 74 LEU A CA 1
ATOM 520 C C . LEU A 1 74 ? -4.553 -1.320 -14.248 1.00 97.31 74 LEU A C 1
ATOM 522 O O . LEU A 1 74 ? -5.228 -1.655 -13.269 1.00 97.31 74 LEU A O 1
ATOM 526 N N . ASP A 1 75 ? -3.815 -2.183 -14.945 1.00 96.38 75 ASP A N 1
ATOM 527 C CA . ASP A 1 75 ? -3.616 -3.562 -14.515 1.00 96.38 75 ASP A CA 1
ATOM 528 C C . ASP A 1 75 ? -2.956 -3.607 -13.130 1.00 96.38 75 ASP A C 1
ATOM 530 O O . ASP A 1 75 ? -1.988 -2.894 -12.846 1.00 96.38 75 ASP A O 1
ATOM 534 N N . PHE A 1 76 ? -3.450 -4.500 -12.270 1.00 95.50 76 PHE A N 1
ATOM 535 C CA . PHE A 1 76 ? -2.895 -4.728 -10.941 1.00 95.50 76 PHE A CA 1
ATOM 536 C C . PHE A 1 76 ? -2.449 -6.181 -10.781 1.00 95.50 76 PHE A C 1
ATOM 538 O O . PHE A 1 76 ? -3.222 -7.114 -10.994 1.00 95.50 76 PHE A O 1
ATOM 545 N N . ILE A 1 77 ? -1.191 -6.370 -10.377 1.00 94.44 77 ILE A N 1
ATOM 546 C CA . ILE A 1 77 ? -0.611 -7.683 -10.081 1.00 94.44 77 ILE A CA 1
ATOM 547 C C . ILE A 1 77 ? -0.421 -7.777 -8.560 1.00 94.44 77 ILE A C 1
ATOM 549 O O . ILE A 1 77 ? 0.473 -7.109 -8.032 1.00 94.44 77 ILE A O 1
ATOM 553 N N . PRO A 1 78 ? -1.209 -8.602 -7.844 1.00 92.19 78 PRO A N 1
ATOM 554 C CA . PRO A 1 78 ? -1.055 -8.769 -6.404 1.00 92.19 78 PRO A CA 1
ATOM 555 C C . PRO A 1 78 ? 0.335 -9.312 -6.046 1.00 92.19 78 PRO A C 1
ATOM 557 O O . PRO A 1 78 ? 0.758 -10.347 -6.562 1.00 92.19 78 PRO A O 1
ATOM 560 N N . LEU A 1 79 ? 1.044 -8.621 -5.148 1.00 91.06 79 LEU A N 1
ATOM 561 C CA . LEU A 1 79 ? 2.364 -9.045 -4.658 1.00 91.06 79 LEU A CA 1
ATOM 562 C C . LEU A 1 79 ? 2.298 -9.630 -3.248 1.00 91.06 79 LEU A C 1
ATOM 564 O O . LEU A 1 79 ? 2.921 -10.649 -2.963 1.00 91.06 79 LEU A O 1
ATOM 568 N N . TYR A 1 80 ? 1.576 -8.961 -2.355 1.00 89.06 80 TYR A N 1
ATOM 569 C CA . TYR A 1 80 ? 1.355 -9.379 -0.977 1.00 89.06 80 TYR A CA 1
ATOM 570 C C . TYR A 1 80 ? 0.156 -8.616 -0.405 1.00 89.06 80 TYR A C 1
ATOM 572 O O . TYR A 1 80 ? -0.257 -7.598 -0.959 1.00 89.06 80 TYR A O 1
ATOM 580 N N . GLN A 1 81 ? -0.372 -9.099 0.716 1.00 89.88 81 GLN A N 1
ATOM 581 C CA . GLN A 1 81 ? -1.350 -8.373 1.520 1.00 89.88 81 GLN A CA 1
ATOM 582 C C . GLN A 1 81 ? -0.648 -7.733 2.714 1.00 89.88 81 GLN A C 1
ATOM 584 O O . GLN A 1 81 ? 0.201 -8.359 3.355 1.00 89.88 81 GLN A O 1
ATOM 589 N N . GLU A 1 82 ? -0.992 -6.483 2.996 1.00 89.12 82 GLU A N 1
ATOM 590 C CA . GLU A 1 82 ? -0.498 -5.750 4.155 1.00 89.12 82 GLU A CA 1
ATOM 591 C C . GLU A 1 82 ? -1.596 -5.698 5.213 1.00 89.12 82 GLU A C 1
ATOM 593 O O . GLU A 1 82 ? -2.710 -5.249 4.942 1.00 89.12 82 GLU A O 1
ATOM 598 N N . ARG A 1 83 ? -1.292 -6.200 6.411 1.00 90.12 83 ARG A N 1
ATOM 599 C CA . ARG A 1 83 ? -2.217 -6.162 7.541 1.00 90.12 83 ARG A CA 1
ATOM 600 C C . ARG A 1 83 ? -2.057 -4.832 8.270 1.00 90.12 83 ARG A C 1
ATOM 602 O O . ARG A 1 83 ? -0.945 -4.457 8.630 1.00 90.12 83 ARG A O 1
ATOM 609 N N . TYR A 1 84 ? -3.178 -4.157 8.502 1.00 90.56 84 TYR A N 1
ATOM 610 C CA . TYR A 1 84 ? -3.243 -2.951 9.318 1.00 90.56 84 TYR A CA 1
ATOM 611 C C . TYR A 1 84 ? -3.858 -3.281 10.671 1.00 90.56 84 TYR A C 1
ATOM 613 O O . TYR A 1 84 ? -4.958 -3.826 10.736 1.00 90.56 84 TYR A O 1
ATOM 621 N N . ASP A 1 85 ? -3.165 -2.896 11.737 1.00 92.81 85 ASP A N 1
ATOM 622 C CA . ASP A 1 85 ? -3.629 -3.050 13.111 1.00 92.81 85 ASP A CA 1
ATOM 623 C C . ASP A 1 85 ? -3.696 -1.680 13.795 1.00 92.81 85 ASP A C 1
ATOM 625 O O . ASP A 1 85 ? -2.843 -0.811 13.589 1.00 92.81 85 ASP A O 1
ATOM 629 N N . LEU A 1 86 ? -4.709 -1.486 14.639 1.00 93.31 86 LEU A N 1
ATOM 630 C CA . LEU A 1 86 ? -4.786 -0.338 15.535 1.00 93.31 86 LEU A CA 1
ATOM 631 C C . LEU A 1 86 ? -4.133 -0.708 16.870 1.00 93.31 86 LEU A C 1
ATOM 633 O O . LEU A 1 86 ? -4.690 -1.482 17.646 1.00 93.31 86 LEU A O 1
ATOM 637 N N . VAL A 1 87 ? -2.961 -0.137 17.150 1.00 94.38 87 VAL A N 1
ATOM 638 C CA . VAL A 1 87 ? -2.221 -0.410 18.390 1.00 94.38 87 VAL A CA 1
ATOM 639 C C . VAL A 1 87 ? -2.709 0.506 19.510 1.00 94.38 87 VAL A C 1
ATOM 641 O O . VAL A 1 87 ? -2.687 1.731 19.388 1.00 94.38 87 VAL A O 1
ATOM 644 N N . ILE A 1 88 ? -3.126 -0.098 20.623 1.00 92.62 88 ILE A N 1
ATOM 645 C CA . ILE A 1 88 ? -3.638 0.596 21.809 1.00 92.62 88 ILE A CA 1
ATOM 646 C C . ILE A 1 88 ? -2.841 0.110 23.030 1.00 92.62 88 ILE A C 1
ATOM 648 O O . ILE A 1 88 ? -2.692 -1.104 23.193 1.00 92.62 88 ILE A O 1
ATOM 652 N N . PRO A 1 89 ? -2.348 1.005 23.914 1.00 93.44 89 PRO A N 1
ATOM 653 C CA . PRO A 1 89 ? -1.776 0.591 25.193 1.00 93.44 89 PRO A CA 1
ATOM 654 C C . PRO A 1 89 ? -2.796 -0.211 26.002 1.00 93.44 89 PRO A C 1
ATOM 656 O O . PRO A 1 89 ? -3.944 0.211 26.159 1.00 93.44 89 PRO A O 1
ATOM 659 N N . ARG A 1 90 ? -2.387 -1.373 26.509 1.00 91.75 90 ARG A N 1
ATOM 660 C CA . ARG A 1 90 ? -3.289 -2.354 27.129 1.00 91.75 90 ARG A CA 1
ATOM 661 C C . ARG A 1 90 ? -4.124 -1.750 28.254 1.00 91.75 90 ARG A C 1
ATOM 663 O O . ARG A 1 90 ? -5.323 -1.986 28.329 1.00 91.75 90 ARG A O 1
ATOM 670 N N . GLU A 1 91 ? -3.489 -0.963 29.108 1.00 93.88 91 GLU A N 1
ATOM 671 C CA . GLU A 1 91 ? -4.085 -0.292 30.259 1.00 93.88 91 GLU A CA 1
ATOM 672 C C . GLU A 1 91 ? -5.175 0.717 29.876 1.00 93.88 91 GLU A C 1
ATOM 674 O O . GLU A 1 91 ? -6.023 1.048 30.700 1.00 93.88 91 GLU A O 1
ATOM 679 N N . ARG A 1 92 ? -5.182 1.174 28.619 1.00 94.88 92 ARG A N 1
ATOM 680 C CA . ARG A 1 92 ? -6.172 2.115 28.094 1.00 94.88 92 ARG A CA 1
ATOM 681 C C . ARG A 1 92 ? -7.351 1.426 27.427 1.00 94.88 92 ARG A C 1
ATOM 683 O O . ARG A 1 92 ? -8.369 2.072 27.213 1.00 94.88 92 ARG A O 1
ATOM 690 N N . LEU A 1 93 ? -7.254 0.137 27.098 1.00 92.50 93 LEU A N 1
ATOM 691 C CA . LEU A 1 93 ? -8.303 -0.567 26.357 1.00 92.50 93 LEU A CA 1
ATOM 692 C C . LEU A 1 93 ? -9.666 -0.502 27.066 1.00 92.50 93 LEU A C 1
ATOM 694 O O . LEU A 1 93 ? -10.690 -0.396 26.400 1.00 92.50 93 LEU A O 1
ATOM 698 N N . GLU A 1 94 ? -9.677 -0.504 28.399 1.00 93.88 94 GLU A N 1
ATOM 699 C CA . GLU A 1 94 ? -10.891 -0.419 29.225 1.00 93.88 94 GLU A CA 1
ATOM 700 C C . GLU A 1 94 ? -11.500 0.998 29.287 1.00 93.88 94 GLU A 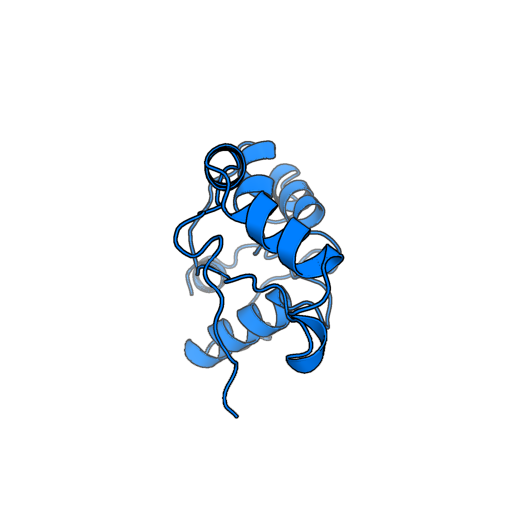C 1
ATOM 702 O O . GLU A 1 94 ? -12.593 1.188 29.820 1.00 93.88 94 GLU A O 1
ATOM 707 N N . GLU A 1 95 ? -10.833 2.021 28.737 1.00 97.56 95 GLU A N 1
ATOM 708 C CA . GLU A 1 95 ? -11.402 3.366 28.649 1.00 97.56 95 GLU A CA 1
ATOM 709 C C . GLU A 1 95 ? -12.672 3.347 27.788 1.00 97.56 95 GLU A C 1
ATOM 711 O O . GLU A 1 95 ? -12.675 2.868 26.652 1.00 97.56 95 GLU A O 1
ATOM 716 N N . GLN A 1 96 ? -13.746 3.970 28.286 1.00 97.38 96 GLN A N 1
ATOM 717 C CA . GLN A 1 96 ? -15.055 4.000 27.621 1.00 97.38 96 GLN A CA 1
ATOM 718 C C . GLN A 1 96 ? -14.981 4.432 26.145 1.00 97.38 96 GLN A C 1
ATOM 720 O O . GLN A 1 96 ? -15.706 3.908 25.302 1.00 97.38 96 GLN A O 1
ATOM 725 N N . ARG A 1 97 ? -14.093 5.377 25.814 1.00 96.12 97 ARG A N 1
ATOM 726 C CA . ARG A 1 97 ? -13.907 5.875 24.441 1.00 96.12 97 ARG A CA 1
ATOM 727 C C . ARG A 1 97 ? -13.316 4.816 23.509 1.00 96.12 97 ARG A C 1
ATOM 729 O O 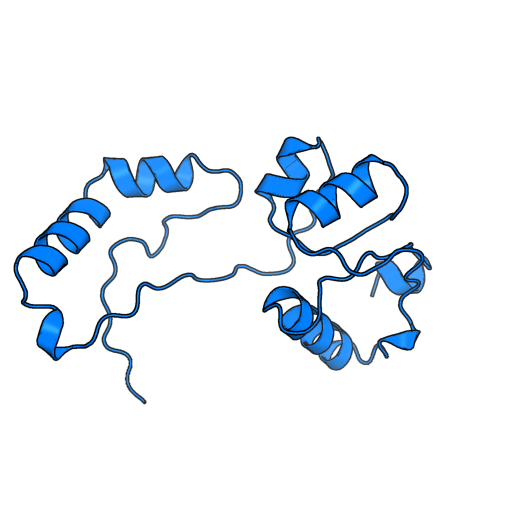. ARG A 1 97 ? -13.713 4.746 22.350 1.00 96.12 97 ARG A O 1
ATOM 736 N N . LEU A 1 98 ? -12.392 3.997 24.006 1.00 95.50 98 LEU A N 1
ATOM 737 C CA . LEU A 1 98 ? -11.764 2.931 23.228 1.00 95.50 98 LEU A CA 1
ATOM 738 C C . LEU A 1 98 ? -12.700 1.728 23.100 1.00 95.50 98 LEU A C 1
ATOM 740 O O . LEU A 1 98 ? -12.833 1.189 22.006 1.00 95.50 98 LEU A O 1
ATOM 744 N N . GLN A 1 99 ? -13.450 1.396 24.153 1.00 95.69 99 GLN A N 1
ATOM 745 C CA . GLN A 1 99 ? -14.534 0.411 24.066 1.00 95.69 99 GLN A CA 1
ATOM 746 C C . GLN A 1 99 ? -15.603 0.822 23.041 1.00 95.69 99 GLN A C 1
ATOM 748 O O . GLN A 1 99 ? -16.025 -0.002 22.232 1.00 95.69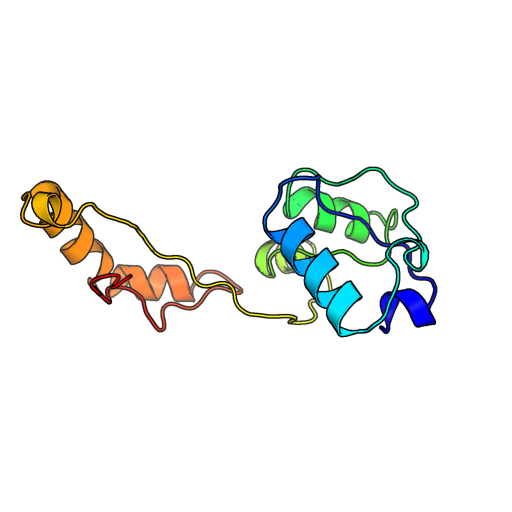 99 GLN A O 1
ATOM 753 N N . ALA A 1 100 ? -15.993 2.102 23.004 1.00 96.12 100 ALA A N 1
ATOM 754 C CA . ALA A 1 100 ? -16.928 2.616 22.003 1.00 96.12 100 ALA A CA 1
ATOM 755 C C . ALA A 1 100 ? -16.371 2.522 20.570 1.00 96.12 100 ALA A C 1
ATOM 757 O O . ALA A 1 100 ? -17.104 2.157 19.652 1.00 96.12 100 ALA A O 1
ATOM 758 N N . LEU A 1 101 ? -15.077 2.801 20.372 1.00 95.62 101 LEU A N 1
ATOM 759 C CA . LEU A 1 101 ? -14.414 2.633 19.076 1.00 95.62 101 LEU A CA 1
ATOM 760 C C . LEU A 1 101 ? -14.399 1.163 18.632 1.00 95.62 101 LEU A C 1
ATOM 762 O O . LEU A 1 101 ? -14.770 0.866 17.501 1.00 95.62 101 LEU A O 1
ATOM 766 N N . VAL A 1 102 ? -14.011 0.241 19.518 1.00 94.69 102 VAL A N 1
ATOM 767 C CA . VAL A 1 102 ? -14.004 -1.203 19.225 1.00 94.69 102 VAL A CA 1
ATOM 768 C C . VAL A 1 102 ? -15.417 -1.700 18.917 1.00 94.69 102 VAL A C 1
ATOM 770 O O . VAL A 1 102 ? -15.600 -2.465 17.972 1.00 94.69 102 VAL A O 1
ATOM 773 N N . ALA A 1 103 ? -16.421 -1.245 19.670 1.00 95.75 103 ALA A N 1
ATOM 774 C CA . ALA A 1 103 ? -17.820 -1.566 19.407 1.00 95.75 103 ALA A CA 1
ATOM 775 C C . ALA A 1 103 ? -18.269 -1.068 18.024 1.00 95.75 103 ALA A C 1
ATOM 777 O O . ALA A 1 103 ? -18.907 -1.826 17.302 1.00 95.75 103 ALA A O 1
ATOM 778 N N . CYS A 1 104 ? -17.881 0.152 17.635 1.00 96.31 104 CYS A N 1
ATOM 779 C CA . CYS A 1 104 ? -18.139 0.717 16.307 1.00 96.31 104 CYS A CA 1
ATOM 780 C C . CYS A 1 104 ? -17.494 -0.116 15.184 1.00 96.31 104 CYS A C 1
ATOM 782 O O . CYS A 1 104 ? -18.155 -0.472 14.218 1.00 96.31 104 CYS A O 1
ATOM 784 N N . ILE A 1 105 ? -16.225 -0.507 15.335 1.00 96.12 105 ILE A N 1
ATOM 785 C CA . ILE A 1 105 ? -15.510 -1.334 14.344 1.00 96.12 105 ILE A CA 1
ATOM 786 C C . ILE A 1 105 ? -16.154 -2.724 14.181 1.00 96.12 105 ILE A C 1
ATOM 788 O O . ILE A 1 105 ? -16.045 -3.342 13.124 1.00 96.12 105 ILE A O 1
ATOM 792 N N . ARG A 1 106 ? -16.815 -3.231 15.228 1.00 95.69 106 ARG A N 1
ATOM 793 C CA . ARG A 1 106 ? -17.496 -4.534 15.235 1.00 95.69 106 ARG A CA 1
ATOM 794 C C . ARG A 1 106 ? -18.939 -4.485 14.739 1.00 95.69 106 ARG A C 1
ATOM 796 O O . ARG A 1 106 ? -19.558 -5.547 14.654 1.00 95.69 106 ARG A O 1
ATOM 803 N N . THR A 1 107 ? -19.502 -3.311 14.453 1.00 97.44 107 THR A N 1
ATOM 804 C CA . THR A 1 107 ? -20.849 -3.270 13.875 1.00 97.44 107 THR A CA 1
ATOM 805 C C . THR A 1 107 ? -20.810 -3.827 12.451 1.00 97.44 107 THR A C 1
ATOM 807 O O . THR A 1 107 ? -19.775 -3.707 11.804 1.00 97.44 107 THR A O 1
ATOM 810 N N . PRO A 1 108 ? -21.887 -4.440 11.932 1.00 95.38 108 PRO A N 1
ATOM 811 C CA . PRO A 1 108 ? -21.891 -5.018 10.584 1.00 95.38 108 PRO A CA 1
ATOM 812 C C . PRO A 1 108 ? -21.601 -4.007 9.464 1.00 95.38 108 PRO A C 1
ATOM 814 O O . PRO A 1 108 ? -21.078 -4.379 8.415 1.00 95.38 108 PRO A O 1
ATOM 817 N N . GLU A 1 109 ? -21.915 -2.730 9.682 1.00 96.56 109 GLU A N 1
ATOM 818 C CA . GLU A 1 109 ? -21.723 -1.655 8.708 1.00 96.56 109 GLU A CA 1
ATOM 819 C C . GLU A 1 109 ? -20.242 -1.354 8.466 1.00 96.56 109 GLU A C 1
ATOM 821 O O . GLU A 1 109 ? -19.865 -0.997 7.352 1.00 96.56 109 GLU A O 1
ATOM 826 N N . PHE A 1 110 ? -19.390 -1.513 9.481 1.00 96.44 110 PHE A N 1
ATOM 827 C CA . PHE A 1 110 ? -17.967 -1.213 9.367 1.00 96.44 110 PHE A CA 1
ATOM 828 C C . PHE A 1 110 ? -17.205 -2.191 8.447 1.00 96.44 110 PHE A C 1
ATOM 830 O O . PHE A 1 110 ? -16.615 -1.724 7.472 1.00 96.44 110 PHE A O 1
ATOM 837 N N . PRO A 1 111 ? -17.207 -3.525 8.665 1.00 95.12 111 PRO A N 1
ATOM 838 C CA . PRO A 1 111 ? -16.568 -4.459 7.749 1.00 95.12 111 PRO A CA 1
ATOM 839 C C . PRO A 1 111 ? -17.228 -4.416 6.367 1.00 95.12 111 PRO A C 1
ATOM 841 O O . PRO A 1 111 ? -16.515 -4.504 5.378 1.00 95.12 111 PRO A O 1
ATOM 844 N N . ALA A 1 112 ? -18.544 -4.183 6.266 1.00 95.50 112 ALA A N 1
ATOM 845 C CA . ALA A 1 112 ? -19.200 -3.987 4.972 1.00 95.50 112 ALA A CA 1
ATOM 846 C C . ALA A 1 112 ? -18.663 -2.753 4.223 1.00 95.50 112 ALA A C 1
ATOM 848 O O . ALA A 1 112 ? -18.440 -2.816 3.016 1.00 95.50 112 ALA A O 1
ATOM 849 N N . ALA A 1 113 ? -18.411 -1.645 4.927 1.00 95.44 113 ALA A N 1
ATOM 850 C CA . ALA A 1 113 ? -17.786 -0.465 4.338 1.00 95.44 113 ALA A CA 1
ATOM 851 C C . ALA A 1 113 ? -16.341 -0.740 3.892 1.00 95.44 113 ALA A C 1
ATOM 853 O O . ALA A 1 113 ? -15.940 -0.254 2.839 1.00 95.44 113 ALA A O 1
ATOM 854 N N . VAL A 1 114 ? -15.577 -1.533 4.654 1.00 94.31 114 VAL A N 1
ATOM 855 C CA . VAL A 1 114 ? -14.203 -1.931 4.297 1.00 94.31 114 VAL A CA 1
ATOM 856 C C . VAL A 1 114 ? -14.183 -2.854 3.078 1.00 94.31 114 VAL A C 1
ATOM 858 O O . VAL A 1 114 ? -13.407 -2.606 2.165 1.00 94.31 114 VAL A O 1
ATOM 861 N N . GLU A 1 115 ? -15.046 -3.870 3.024 1.00 94.12 115 GLU A N 1
ATOM 862 C CA . GLU A 1 115 ? -15.190 -4.766 1.860 1.00 94.12 115 GLU A CA 1
ATOM 863 C C . GLU A 1 115 ? -15.690 -4.020 0.610 1.00 94.12 115 GLU A C 1
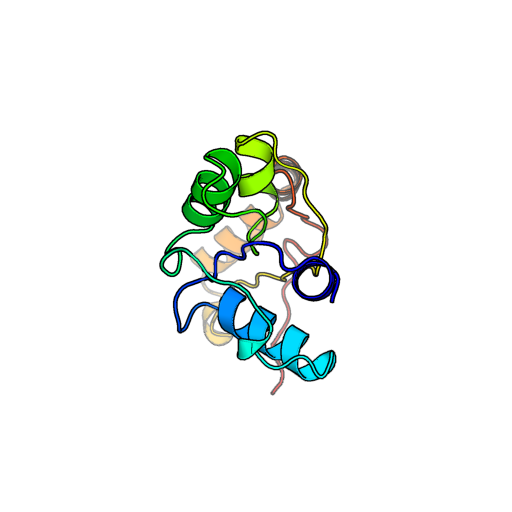ATOM 865 O O . GLU A 1 115 ? -15.446 -4.439 -0.518 1.00 94.12 115 GLU A O 1
ATOM 870 N N . GLY A 1 116 ? -16.373 -2.886 0.794 1.00 92.25 116 GLY A N 1
ATOM 871 C CA . GLY A 1 116 ? -16.747 -1.983 -0.294 1.00 92.25 116 GLY A CA 1
ATOM 872 C C . GLY A 1 116 ? -15.577 -1.180 -0.879 1.00 92.25 116 GLY A C 1
ATOM 873 O O . GLY A 1 116 ? -15.743 -0.549 -1.923 1.00 92.25 116 GLY A O 1
ATOM 874 N N . LEU A 1 117 ? -14.406 -1.175 -0.231 1.00 89.44 117 LEU A N 1
ATOM 875 C CA . LEU A 1 117 ? -13.195 -0.545 -0.753 1.00 89.44 117 LEU A CA 1
ATOM 876 C C . LEU A 1 117 ? -12.402 -1.563 -1.575 1.00 89.44 117 LEU A C 1
ATOM 878 O O . LEU A 1 117 ? -11.909 -2.562 -1.056 1.00 89.44 117 LEU A O 1
ATOM 882 N N . GLU A 1 118 ? -12.220 -1.282 -2.863 1.00 87.19 118 GLU A N 1
ATOM 883 C CA . GLU A 1 118 ? -11.455 -2.155 -3.757 1.00 87.19 118 GLU A CA 1
ATOM 884 C C . GLU A 1 118 ? -10.036 -2.415 -3.232 1.00 87.19 118 GLU A C 1
ATOM 886 O O . GLU A 1 118 ? -9.289 -1.487 -2.906 1.00 87.19 118 GLU A O 1
ATOM 891 N N . GLY A 1 119 ? -9.656 -3.692 -3.168 1.00 88.06 119 GLY A N 1
ATOM 892 C CA . GLY A 1 119 ? -8.346 -4.123 -2.680 1.00 88.06 119 GLY A CA 1
ATOM 893 C C . GLY A 1 119 ? -8.194 -4.151 -1.157 1.00 88.06 119 GLY A C 1
ATOM 894 O O . GLY A 1 119 ? -7.105 -4.459 -0.671 1.00 88.06 119 GLY A O 1
ATOM 895 N N . TYR A 1 120 ? -9.251 -3.856 -0.397 1.00 92.06 120 TYR A N 1
ATOM 896 C CA . TYR A 1 120 ? -9.283 -4.050 1.051 1.00 92.06 120 TYR A CA 1
ATOM 897 C C . TYR A 1 120 ? -10.039 -5.327 1.413 1.00 92.06 120 TYR A C 1
ATOM 899 O O . TYR A 1 120 ? -10.862 -5.827 0.654 1.00 92.06 120 TYR A O 1
ATOM 907 N N . SER A 1 121 ? -9.733 -5.864 2.591 1.00 93.62 121 SER A N 1
ATOM 908 C CA . SER A 1 121 ? -10.450 -6.993 3.175 1.00 93.62 121 SER A CA 1
ATOM 909 C C . SER A 1 121 ? -10.700 -6.723 4.647 1.00 93.62 121 SER A C 1
ATOM 911 O O . SER A 1 121 ? -9.818 -6.232 5.356 1.00 93.62 121 SER A O 1
ATOM 913 N N . ALA A 1 122 ? -11.889 -7.089 5.109 1.00 95.19 122 ALA A N 1
ATOM 914 C CA . ALA A 1 122 ? -12.297 -6.992 6.497 1.00 95.19 122 ALA A CA 1
ATOM 915 C C . ALA A 1 122 ? -12.088 -8.303 7.279 1.00 95.19 122 ALA A C 1
ATOM 917 O O . ALA A 1 122 ? -12.607 -8.452 8.385 1.00 95.19 122 ALA A O 1
ATOM 918 N N . ALA A 1 123 ? -11.327 -9.263 6.736 1.00 92.88 123 ALA A N 1
ATOM 919 C CA . ALA A 1 123 ? -11.232 -10.627 7.268 1.00 92.88 123 ALA A CA 1
ATOM 920 C C . ALA A 1 123 ? -10.833 -10.716 8.755 1.00 92.88 123 ALA A C 1
ATOM 922 O O . ALA A 1 123 ? -11.271 -11.628 9.453 1.00 92.88 123 ALA A O 1
ATOM 923 N N . ALA A 1 124 ? -10.016 -9.778 9.246 1.00 92.69 124 ALA A N 1
ATOM 924 C CA . ALA A 1 124 ? -9.584 -9.706 10.647 1.00 92.69 124 ALA A CA 1
ATOM 925 C C . ALA A 1 124 ? -10.173 -8.499 11.406 1.00 92.69 124 ALA A C 1
ATOM 927 O O . ALA A 1 124 ? -9.783 -8.217 12.541 1.00 92.69 124 ALA A O 1
ATOM 928 N N . THR A 1 125 ? -11.091 -7.751 10.793 1.00 95.12 125 THR A N 1
ATOM 929 C CA . THR A 1 125 ? -11.622 -6.510 11.361 1.00 95.12 125 THR A CA 1
ATOM 930 C C . THR A 1 125 ? -12.382 -6.771 12.660 1.00 95.12 125 THR A C 1
ATOM 932 O O . THR A 1 125 ? -13.188 -7.691 12.769 1.00 95.12 125 THR A O 1
ATOM 935 N N . GLY A 1 126 ? -12.110 -5.951 13.679 1.00 92.88 126 GLY A N 1
ATOM 936 C CA . GLY A 1 126 ? -12.729 -6.078 15.001 1.00 92.88 126 GLY A CA 1
ATOM 937 C C . GLY A 1 126 ? -12.116 -7.162 15.897 1.00 92.88 126 GLY A C 1
ATOM 938 O O . GLY A 1 126 ? -12.524 -7.286 17.061 1.00 92.88 126 GLY A O 1
ATOM 939 N N . HIS A 1 127 ? -11.124 -7.913 15.410 1.00 93.94 127 HIS A N 1
ATOM 94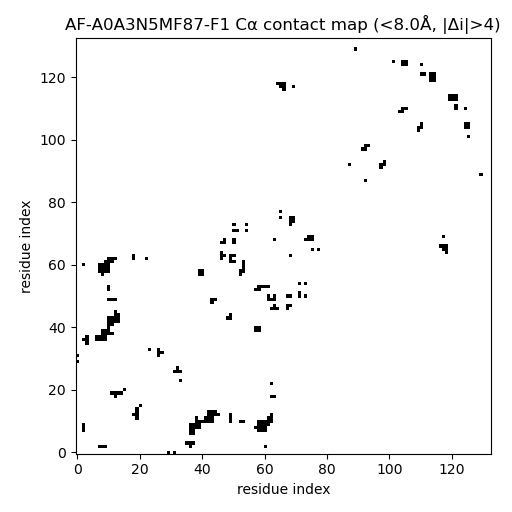0 C CA . HIS A 1 127 ? -10.321 -8.797 16.247 1.00 93.94 127 HIS A CA 1
ATOM 941 C C . HIS A 1 127 ? -9.416 -7.970 17.169 1.00 93.94 127 HIS A C 1
ATOM 943 O O . HIS A 1 127 ? -8.764 -7.023 16.736 1.00 93.94 127 HIS A O 1
ATOM 949 N N . VAL A 1 128 ? -9.396 -8.318 18.456 1.00 93.31 128 VAL A N 1
ATOM 950 C CA . VAL A 1 128 ? -8.538 -7.671 19.455 1.00 93.31 128 VAL A CA 1
ATOM 951 C C . VAL A 1 128 ? -7.610 -8.735 20.004 1.00 93.31 128 VAL A C 1
ATOM 953 O O . VAL A 1 128 ? -8.073 -9.713 20.588 1.00 93.31 128 VAL A O 1
ATOM 956 N N . GLU A 1 129 ? -6.310 -8.525 19.836 1.00 92.25 129 GLU A N 1
ATOM 957 C CA . GLU A 1 129 ? -5.274 -9.406 20.361 1.00 92.25 129 GLU A CA 1
ATOM 958 C C . GLU A 1 129 ? -4.269 -8.635 21.208 1.00 92.25 129 GLU A C 1
ATOM 960 O O . GLU A 1 129 ? -4.023 -7.447 21.000 1.00 92.25 129 GLU A O 1
ATOM 965 N N . GLN A 1 130 ? -3.695 -9.322 22.191 1.00 90.62 130 GLN A N 1
ATOM 966 C CA . GLN A 1 130 ? -2.574 -8.784 22.946 1.00 90.62 130 GLN A CA 1
ATOM 967 C C . GLN A 1 130 ? -1.290 -9.127 22.203 1.00 90.62 130 GLN A C 1
ATOM 969 O O . GLN A 1 130 ? -0.995 -10.301 21.992 1.00 90.62 130 GLN A O 1
ATOM 974 N N . LEU A 1 131 ? -0.520 -8.103 21.840 1.00 88.50 131 LEU A N 1
ATOM 975 C CA . LEU A 1 131 ? 0.815 -8.294 21.288 1.00 88.50 131 LEU A CA 1
ATOM 976 C C . LEU A 1 131 ? 1.731 -8.800 22.406 1.00 88.50 131 LEU A C 1
ATOM 978 O O . LEU A 1 131 ? 2.041 -8.072 23.351 1.00 88.50 131 LEU A O 1
ATOM 982 N N . THR A 1 132 ? 2.128 -10.063 22.321 1.00 79.50 132 THR A N 1
ATOM 983 C CA . THR A 1 132 ? 3.193 -10.622 23.153 1.00 79.50 132 THR A CA 1
ATOM 984 C C . THR A 1 132 ? 4.529 -10.370 22.466 1.00 79.50 132 THR A C 1
ATOM 986 O O . THR A 1 132 ? 4.642 -10.600 21.261 1.00 79.50 132 THR A O 1
ATOM 989 N N . ALA A 1 133 ? 5.507 -9.874 23.225 1.00 57.78 133 ALA A N 1
ATOM 990 C CA . ALA A 1 133 ? 6.893 -9.755 22.773 1.00 57.78 133 ALA A CA 1
ATOM 991 C C . ALA A 1 133 ? 7.540 -11.130 22.558 1.00 57.78 133 ALA A C 1
ATOM 993 O O . ALA A 1 133 ? 7.148 -12.077 23.281 1.00 57.78 133 ALA A O 1
#